Protein AF-A0A958TIK7-F1 (afdb_monomer)

Foldseek 3Di:
DVLVPDDLVVLVVLLVVLVVVLVVCVVVVNDDPDDDGNVVSVVSNVVSVVSSVVVVVVVVD

Secondary structure (DSSP, 8-state):
-GGGGS-HHHHHHHHHHHHHHHHHHHHTTT--SS---HHHHHHHHHHHHHHHHHHHHHTT-

pLDDT: mean 91.1, std 9.79, range [51.84, 98.38]

Radius of gyration: 13.68 Å; Cα contacts (8 Å, |Δi|>4): 33; chains: 1; bounding box: 33×19×37 Å

Structure (mmCIF, N/CA/C/O backbone):
data_AF-A0A958TIK7-F1
#
_entry.id   AF-A0A958TIK7-F1
#
loop_
_atom_site.group_PDB
_atom_site.id
_atom_site.type_symbol
_atom_site.label_atom_id
_atom_site.label_alt_id
_atom_site.label_comp_id
_atom_site.label_asym_id
_atom_site.label_entity_id
_atom_site.label_seq_id
_atom_site.pdbx_PDB_ins_code
_atom_site.Cartn_x
_atom_site.Cartn_y
_atom_site.Cartn_z
_atom_site.occupancy
_atom_site.B_iso_or_equiv
_atom_site.auth_seq_id
_atom_site.auth_comp_id
_atom_site.auth_asym_id
_atom_site.auth_atom_id
_atom_site.pdbx_PDB_model_num
ATOM 1 N N . GLU A 1 1 ? -3.394 -12.603 10.869 1.00 77.62 1 GLU A N 1
ATOM 2 C CA . GLU A 1 1 ? -2.513 -12.121 9.780 1.00 77.62 1 GLU A CA 1
ATOM 3 C C . GLU A 1 1 ? -1.886 -10.805 10.210 1.00 77.62 1 GLU A C 1
ATOM 5 O O . GLU A 1 1 ? -2.550 -10.067 10.926 1.00 77.62 1 GLU A O 1
ATOM 10 N N . ALA A 1 2 ? -0.647 -10.517 9.799 1.00 88.50 2 ALA A N 1
ATOM 11 C CA . ALA A 1 2 ? 0.150 -9.405 10.335 1.00 88.50 2 ALA A CA 1
ATOM 12 C C . ALA A 1 2 ? -0.483 -8.007 10.167 1.00 88.50 2 ALA A C 1
ATOM 14 O O . ALA A 1 2 ? -0.246 -7.131 10.989 1.00 88.50 2 ALA A O 1
ATOM 15 N N . TRP A 1 3 ? -1.321 -7.791 9.145 1.00 94.25 3 TRP A N 1
ATOM 16 C CA . TRP A 1 3 ? -1.979 -6.498 8.905 1.00 94.25 3 TRP A CA 1
ATOM 17 C C . TRP A 1 3 ? -3.044 -6.139 9.953 1.00 94.25 3 TRP A C 1
ATOM 19 O O . TRP A 1 3 ? -3.388 -4.966 10.099 1.00 94.25 3 TRP A O 1
ATOM 29 N N . ARG A 1 4 ? -3.556 -7.124 10.704 1.00 94.19 4 ARG A N 1
ATOM 30 C CA . ARG A 1 4 ? -4.554 -6.895 11.763 1.00 94.19 4 ARG A CA 1
ATOM 31 C C . ARG A 1 4 ? -3.984 -6.143 12.963 1.00 94.19 4 ARG A C 1
ATOM 33 O O . ARG A 1 4 ? -4.732 -5.470 13.650 1.00 94.19 4 ARG A O 1
ATOM 40 N N . ASP A 1 5 ? -2.672 -6.205 13.170 1.00 94.88 5 ASP A N 1
ATOM 41 C CA . ASP A 1 5 ? -1.992 -5.494 14.258 1.00 94.88 5 ASP A CA 1
ATOM 42 C C . ASP A 1 5 ? -1.404 -4.143 13.799 1.00 94.88 5 ASP A C 1
ATOM 44 O O . ASP A 1 5 ? -0.759 -3.427 14.569 1.00 94.88 5 ASP A O 1
ATOM 48 N N . MET A 1 6 ? -1.586 -3.781 12.523 1.00 96.12 6 MET A N 1
ATOM 49 C CA . MET A 1 6 ? -1.049 -2.549 11.946 1.00 96.12 6 MET A CA 1
ATOM 50 C C . MET A 1 6 ? -1.981 -1.360 12.172 1.00 96.12 6 MET A C 1
ATOM 52 O O . MET A 1 6 ? -3.201 -1.484 12.160 1.00 96.12 6 MET A O 1
ATOM 56 N N . ARG A 1 7 ? -1.397 -0.164 12.293 1.00 96.62 7 ARG A N 1
ATOM 57 C CA . ARG A 1 7 ? -2.162 1.089 12.289 1.00 96.62 7 ARG A CA 1
ATOM 58 C C . ARG A 1 7 ? -2.626 1.410 10.872 1.00 96.62 7 ARG A C 1
ATOM 60 O O . ARG A 1 7 ? -1.889 1.176 9.915 1.00 96.62 7 ARG A O 1
ATOM 67 N N . VAL A 1 8 ? -3.770 2.085 10.751 1.00 96.69 8 VAL A N 1
ATOM 68 C CA . VAL A 1 8 ? -4.261 2.621 9.467 1.00 96.69 8 VAL A CA 1
ATOM 69 C C . VAL A 1 8 ? -3.196 3.475 8.768 1.00 96.69 8 VAL A C 1
ATOM 71 O O . VAL A 1 8 ? -2.992 3.333 7.568 1.00 96.69 8 VAL A O 1
ATOM 74 N N . SER A 1 9 ? -2.443 4.295 9.511 1.00 97.56 9 SER A N 1
ATOM 75 C CA . SER A 1 9 ? -1.349 5.095 8.942 1.00 97.56 9 SER A CA 1
ATOM 76 C C . SER A 1 9 ? -0.262 4.239 8.285 1.00 97.56 9 SER A C 1
ATOM 78 O O . SER A 1 9 ? 0.232 4.599 7.226 1.00 97.56 9 SER A O 1
ATOM 80 N N . SER A 1 10 ? 0.066 3.079 8.861 1.00 98.00 10 SER A N 1
ATOM 81 C CA . SER A 1 10 ? 1.054 2.161 8.285 1.00 98.00 10 SER A CA 1
ATOM 82 C C . SER A 1 10 ? 0.559 1.532 6.983 1.00 98.00 10 SER A C 1
ATOM 84 O O . SER A 1 10 ? 1.349 1.325 6.068 1.00 98.00 10 SER A O 1
ATOM 86 N N . LEU A 1 11 ? -0.744 1.256 6.868 1.00 97.94 11 LEU A N 1
ATOM 87 C CA . LEU A 1 11 ? -1.346 0.801 5.610 1.00 97.94 11 LEU A CA 1
ATOM 88 C C . LEU A 1 11 ? -1.299 1.908 4.547 1.00 97.94 11 LEU A C 1
ATOM 90 O O . LEU A 1 11 ? -0.971 1.635 3.394 1.00 97.94 11 LEU A O 1
ATOM 94 N N . THR A 1 12 ? -1.533 3.165 4.937 1.00 98.12 12 THR A N 1
ATOM 95 C CA . THR A 1 12 ? -1.339 4.325 4.052 1.00 98.12 12 THR A CA 1
ATOM 96 C C . THR A 1 12 ? 0.109 4.433 3.570 1.00 98.12 12 THR A C 1
ATOM 98 O O . THR A 1 12 ? 0.334 4.629 2.376 1.00 98.12 12 THR A O 1
ATOM 101 N N . ASP A 1 13 ? 1.093 4.250 4.454 1.00 98.38 13 ASP A N 1
ATOM 102 C CA . ASP A 1 13 ? 2.514 4.280 4.084 1.00 98.38 13 ASP A CA 1
ATOM 103 C C . ASP A 1 13 ? 2.861 3.180 3.066 1.00 98.38 13 ASP A C 1
ATOM 105 O O . ASP A 1 13 ? 3.568 3.439 2.089 1.00 98.38 13 ASP A O 1
ATOM 109 N N . LEU A 1 14 ? 2.305 1.972 3.228 1.00 97.94 14 LEU A N 1
ATOM 110 C CA . LEU A 1 14 ? 2.465 0.881 2.259 1.00 97.94 14 LEU A CA 1
ATOM 111 C C . LEU A 1 14 ? 1.877 1.233 0.884 1.00 97.94 14 LEU A C 1
ATOM 113 O O . LEU A 1 14 ? 2.502 0.949 -0.142 1.00 97.94 14 LEU A O 1
ATOM 117 N N . ILE A 1 15 ? 0.712 1.887 0.843 1.00 98.38 15 ILE A N 1
ATOM 118 C CA . ILE A 1 15 ? 0.109 2.367 -0.410 1.00 98.38 15 ILE A CA 1
ATOM 119 C C . ILE A 1 15 ? 1.017 3.409 -1.072 1.00 98.38 15 ILE A C 1
ATOM 121 O O . ILE A 1 15 ? 1.298 3.312 -2.267 1.00 98.38 15 I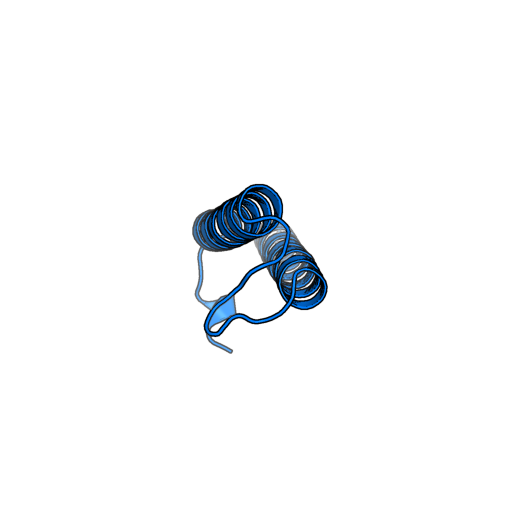LE A O 1
ATOM 125 N N . LEU A 1 16 ? 1.526 4.379 -0.307 1.00 98.31 16 LEU A N 1
ATOM 126 C CA . LEU A 1 1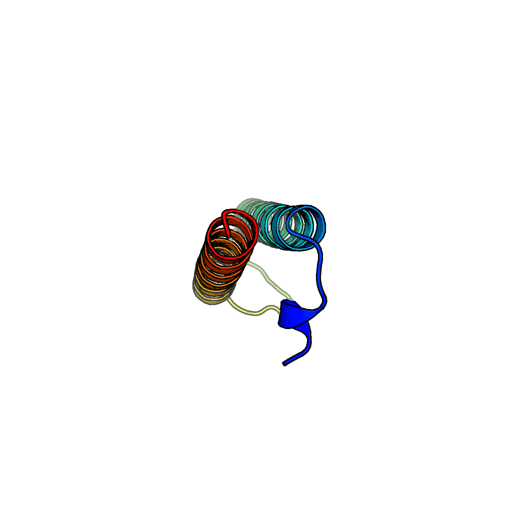6 ? 2.434 5.407 -0.825 1.00 98.31 16 LEU A CA 1
ATOM 127 C C . LEU A 1 16 ? 3.739 4.804 -1.360 1.00 98.31 16 LEU A C 1
ATOM 129 O O . LEU A 1 16 ? 4.226 5.231 -2.410 1.00 98.31 16 LEU A O 1
ATOM 133 N N . GLN A 1 17 ? 4.279 3.781 -0.694 1.00 97.44 17 GLN A N 1
ATOM 134 C CA . GLN A 1 17 ? 5.462 3.058 -1.15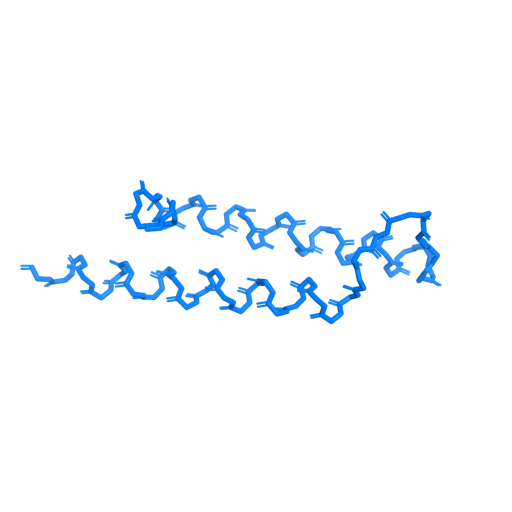8 1.00 97.44 17 GLN A CA 1
ATOM 135 C C . GLN A 1 17 ? 5.208 2.352 -2.498 1.00 97.44 17 GLN A C 1
ATOM 137 O O . GLN A 1 17 ? 6.034 2.449 -3.409 1.00 97.44 17 GLN A O 1
ATOM 142 N N . LYS A 1 18 ? 4.066 1.670 -2.649 1.00 96.19 18 LYS A N 1
ATOM 143 C CA . LYS A 1 18 ? 3.686 1.011 -3.910 1.00 96.19 18 LYS A CA 1
ATOM 144 C C . LYS A 1 18 ? 3.431 2.032 -5.024 1.00 96.19 18 LYS A C 1
ATOM 146 O O . LYS A 1 18 ? 3.890 1.830 -6.146 1.00 96.19 18 LYS A O 1
ATOM 151 N N . LEU A 1 19 ? 2.821 3.178 -4.716 1.00 97.12 19 LEU A N 1
ATOM 152 C CA . LEU A 1 19 ? 2.648 4.274 -5.674 1.00 97.12 19 LEU A CA 1
ATOM 153 C C . LEU A 1 19 ? 3.993 4.831 -6.162 1.00 97.12 19 LEU A C 1
ATOM 155 O O . LEU A 1 19 ? 4.184 5.030 -7.362 1.00 97.12 19 LEU A O 1
ATOM 159 N N . LEU A 1 20 ? 4.941 5.068 -5.249 1.00 96.06 20 LEU A N 1
ATOM 160 C CA . LEU A 1 20 ? 6.291 5.503 -5.611 1.00 96.06 20 LEU A CA 1
ATOM 161 C C . LEU A 1 20 ? 6.990 4.458 -6.488 1.00 96.06 20 LEU A C 1
ATOM 163 O O . LEU A 1 20 ? 7.677 4.816 -7.446 1.00 96.06 20 LEU A O 1
ATOM 167 N N . ARG A 1 21 ? 6.781 3.170 -6.196 1.00 93.69 21 ARG A N 1
ATOM 168 C CA . ARG A 1 21 ? 7.327 2.076 -6.997 1.00 93.69 21 ARG A CA 1
ATOM 169 C C . ARG A 1 21 ? 6.772 2.078 -8.419 1.00 93.69 21 ARG A C 1
ATOM 171 O O . ARG A 1 21 ? 7.566 1.969 -9.350 1.00 93.69 21 ARG A O 1
ATOM 178 N N . VAL A 1 22 ? 5.459 2.229 -8.595 1.00 93.62 22 VAL A N 1
ATOM 179 C CA . VAL A 1 22 ? 4.828 2.301 -9.925 1.00 93.62 22 VAL A CA 1
ATOM 180 C C . VAL A 1 22 ? 5.400 3.464 -10.730 1.00 93.62 22 VAL A C 1
ATOM 182 O O . VAL A 1 22 ? 5.876 3.236 -11.839 1.00 93.62 22 VAL A O 1
ATOM 185 N N . LYS A 1 23 ? 5.486 4.664 -10.139 1.00 94.25 23 LYS A N 1
ATOM 186 C CA . LYS A 1 23 ? 6.087 5.834 -10.803 1.00 94.25 23 LYS A CA 1
ATOM 187 C C . LYS A 1 23 ? 7.508 5.560 -11.291 1.00 94.25 23 LYS A C 1
ATOM 189 O O . LYS A 1 23 ? 7.829 5.827 -12.439 1.00 94.25 23 LYS A O 1
ATOM 194 N N . GLN A 1 24 ? 8.345 4.937 -10.458 1.00 92.12 24 GLN A N 1
ATOM 195 C CA . GLN A 1 24 ? 9.699 4.558 -10.870 1.00 92.12 24 GLN A CA 1
ATOM 196 C C . GLN A 1 24 ? 9.715 3.553 -12.027 1.00 92.12 24 GLN A C 1
ATOM 198 O O . GLN A 1 24 ? 10.634 3.574 -12.842 1.00 92.12 24 GLN A O 1
ATOM 203 N N . ILE A 1 25 ? 8.765 2.618 -12.087 1.00 90.44 25 ILE A N 1
ATOM 204 C CA . ILE A 1 25 ? 8.684 1.657 -13.196 1.00 90.44 25 ILE A CA 1
ATOM 205 C C . ILE A 1 25 ? 8.295 2.385 -14.487 1.00 90.44 25 ILE A C 1
ATOM 207 O O . ILE A 1 25 ? 8.908 2.137 -15.527 1.00 90.44 25 ILE A O 1
ATOM 211 N N . GLU A 1 26 ? 7.327 3.296 -14.416 1.00 90.81 26 GLU A N 1
ATOM 212 C CA . GLU A 1 26 ? 6.898 4.129 -15.543 1.00 90.81 26 GLU A CA 1
ATOM 213 C C . GLU A 1 26 ? 8.037 5.024 -16.053 1.00 90.81 26 GLU A C 1
ATOM 215 O O . GLU A 1 26 ? 8.324 5.016 -17.251 1.00 90.81 26 GLU A O 1
ATOM 220 N N . ASP A 1 27 ? 8.761 5.697 -15.152 1.00 92.44 27 ASP A N 1
ATOM 221 C CA . ASP A 1 27 ? 9.931 6.528 -15.478 1.00 92.44 27 ASP A CA 1
ATOM 222 C C . ASP A 1 27 ? 11.044 5.712 -16.160 1.00 92.44 27 ASP A C 1
ATOM 224 O O . ASP A 1 27 ? 11.730 6.190 -17.065 1.00 92.44 27 ASP A O 1
ATOM 228 N N . ASN A 1 28 ? 11.189 4.4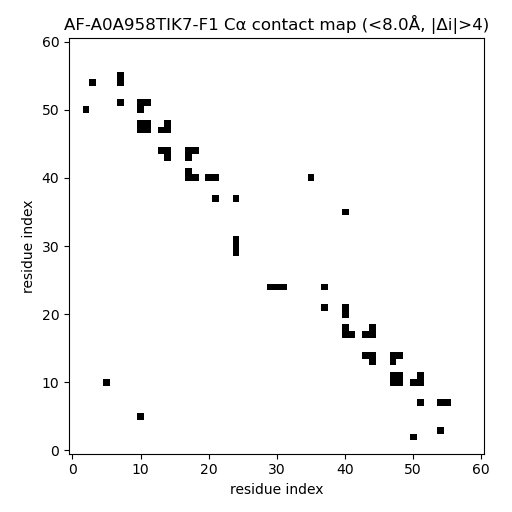40 -15.776 1.00 90.50 28 ASN A N 1
ATOM 229 C CA . ASN A 1 28 ? 12.119 3.495 -16.397 1.00 90.50 28 ASN A CA 1
ATOM 230 C C . ASN A 1 28 ? 11.575 2.861 -17.693 1.00 90.50 28 ASN A C 1
ATOM 232 O O . ASN A 1 28 ? 12.157 1.892 -18.192 1.00 90.50 28 ASN A O 1
ATOM 236 N N . GLN A 1 29 ? 10.473 3.373 -18.254 1.00 87.31 29 GLN A N 1
ATOM 237 C CA . GLN A 1 29 ? 9.813 2.847 -19.458 1.00 87.31 29 GLN A CA 1
ATOM 238 C C . GLN A 1 29 ? 9.441 1.361 -19.330 1.00 87.31 29 GLN A C 1
ATOM 240 O O . GLN A 1 29 ? 9.604 0.577 -20.266 1.00 87.31 29 GLN A O 1
ATOM 2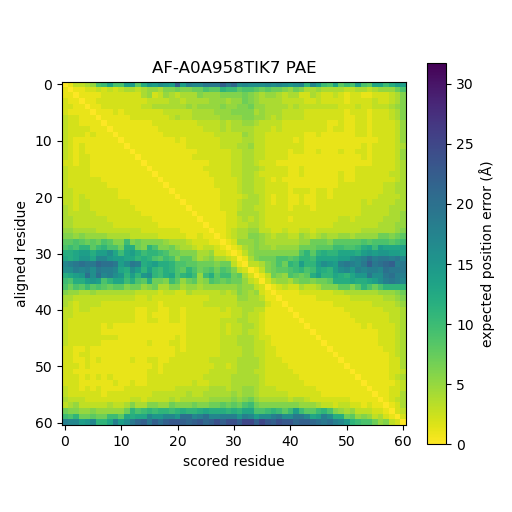45 N N . GLY A 1 30 ? 9.011 0.945 -18.137 1.00 79.56 30 GLY A N 1
ATOM 246 C CA . GLY A 1 30 ? 8.668 -0.444 -17.840 1.00 79.56 30 GLY A CA 1
ATOM 247 C C . GLY A 1 30 ? 9.872 -1.380 -17.681 1.00 79.56 30 GLY A C 1
ATOM 248 O O . GLY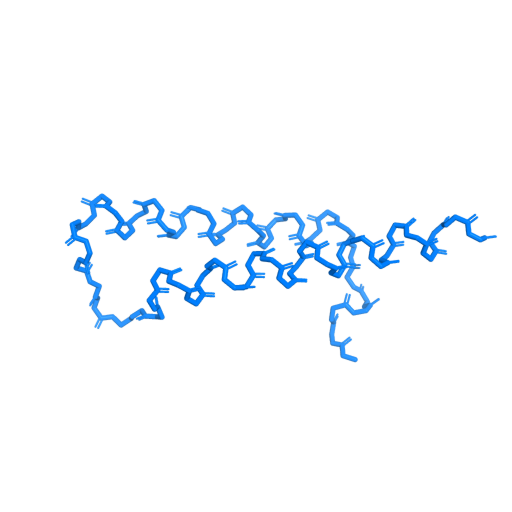 A 1 30 ? 9.682 -2.574 -17.456 1.00 79.56 30 GLY A O 1
ATOM 249 N N . LYS A 1 31 ? 11.116 -0.884 -17.769 1.00 77.38 31 LYS A N 1
ATOM 250 C CA . LYS A 1 31 ? 12.313 -1.710 -17.560 1.00 77.38 31 LYS A CA 1
ATOM 251 C C . LYS A 1 31 ? 12.536 -1.944 -16.070 1.00 77.38 31 LYS A C 1
ATOM 253 O O . LYS A 1 31 ? 12.851 -1.027 -15.315 1.00 77.38 31 LYS A O 1
ATOM 258 N N . THR A 1 32 ? 12.436 -3.199 -15.649 1.00 76.19 32 THR A N 1
ATOM 259 C CA . THR A 1 32 ? 12.709 -3.615 -14.270 1.00 76.19 32 THR A CA 1
ATOM 260 C C . THR A 1 32 ? 13.665 -4.799 -14.248 1.00 76.19 32 THR A C 1
ATOM 262 O O . THR A 1 32 ? 13.484 -5.731 -15.023 1.00 76.19 32 THR A O 1
ATOM 265 N N . ILE A 1 33 ? 14.663 -4.777 -13.357 1.00 67.88 33 ILE A N 1
ATOM 266 C CA . ILE A 1 33 ? 15.676 -5.844 -13.258 1.00 67.88 33 ILE A CA 1
ATOM 267 C C . ILE A 1 33 ? 15.067 -7.105 -12.624 1.00 67.88 33 ILE A C 1
ATOM 269 O O . ILE A 1 33 ? 15.202 -8.195 -13.164 1.00 67.88 33 ILE A O 1
ATOM 273 N N . VAL A 1 34 ? 14.366 -6.940 -11.497 1.00 65.75 34 VAL A N 1
ATOM 274 C CA . VAL A 1 34 ? 13.592 -7.973 -10.793 1.00 65.75 34 VAL A CA 1
ATOM 275 C C . VAL A 1 34 ? 12.461 -7.243 -10.072 1.00 65.75 34 VAL A C 1
ATOM 277 O O . VAL A 1 34 ? 12.676 -6.649 -9.019 1.00 65.75 34 VAL A O 1
ATOM 280 N N . SER A 1 35 ? 11.278 -7.178 -10.675 1.00 71.00 35 SER A N 1
ATOM 281 C CA . SER A 1 35 ? 10.123 -6.533 -10.056 1.00 71.00 35 SER A CA 1
ATOM 282 C C . SER A 1 35 ? 8.862 -7.297 -10.376 1.00 71.00 35 SER A C 1
ATOM 284 O O . SER A 1 35 ? 8.643 -7.710 -11.510 1.00 71.00 35 SER A O 1
ATOM 286 N N . GLU A 1 36 ? 8.008 -7.396 -9.372 1.00 74.69 36 GLU A N 1
A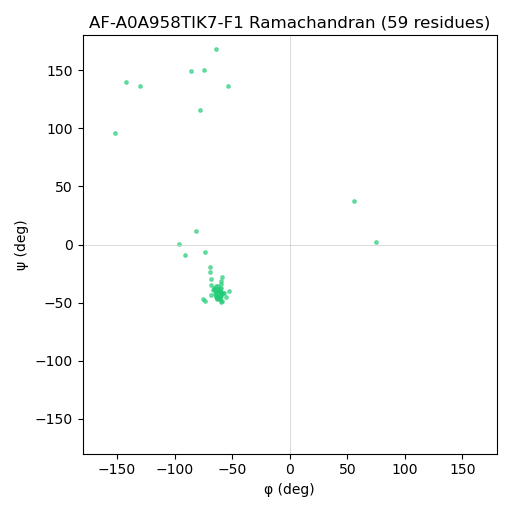TOM 287 C CA . GLU A 1 36 ? 6.578 -7.573 -9.563 1.00 74.69 36 GLU A CA 1
ATOM 288 C C . GLU A 1 36 ? 6.051 -6.467 -10.498 1.00 74.69 36 GLU A C 1
ATOM 290 O O . GLU A 1 36 ? 6.484 -5.308 -10.413 1.00 74.69 36 GLU A O 1
ATOM 295 N N . GLY A 1 37 ? 5.197 -6.855 -11.452 1.00 83.06 37 GLY A N 1
ATOM 296 C CA . GLY A 1 37 ? 4.662 -5.964 -12.482 1.00 83.06 37 GLY A CA 1
ATOM 297 C C . GLY A 1 37 ? 3.792 -4.846 -11.904 1.00 83.06 37 GLY A C 1
ATOM 298 O O . GLY A 1 37 ? 3.413 -4.869 -10.731 1.00 83.06 37 GLY A O 1
ATOM 299 N N . ILE A 1 38 ? 3.457 -3.859 -12.736 1.00 88.56 38 ILE A N 1
ATOM 300 C CA . ILE A 1 38 ? 2.622 -2.717 -12.332 1.00 88.56 38 ILE A CA 1
ATOM 301 C C . ILE A 1 38 ? 1.262 -3.196 -11.785 1.00 88.56 38 ILE A C 1
ATOM 303 O O . ILE A 1 38 ? 0.836 -2.734 -10.729 1.00 88.56 38 ILE A O 1
ATOM 307 N N . ASP A 1 39 ? 0.645 -4.191 -12.426 1.00 91.56 39 ASP A N 1
ATOM 308 C CA . ASP A 1 39 ? -0.656 -4.741 -12.021 1.00 91.56 39 ASP A CA 1
ATOM 309 C C . ASP A 1 39 ? -0.645 -5.309 -10.595 1.00 91.56 39 ASP A C 1
ATOM 311 O O . ASP A 1 39 ? -1.561 -5.060 -9.814 1.00 91.56 39 ASP A O 1
ATOM 315 N N . ALA A 1 40 ? 0.427 -6.015 -10.221 1.00 93.19 40 ALA A N 1
ATOM 316 C CA . ALA A 1 40 ? 0.586 -6.550 -8.870 1.00 93.19 40 ALA A CA 1
ATOM 317 C C . ALA A 1 40 ? 0.691 -5.424 -7.828 1.00 93.19 40 ALA A C 1
ATOM 319 O O . ALA A 1 40 ? 0.072 -5.494 -6.769 1.00 93.19 40 ALA A O 1
ATOM 320 N N . ASN A 1 41 ? 1.400 -4.338 -8.155 1.00 94.25 41 ASN A N 1
ATOM 321 C CA . ASN A 1 41 ? 1.499 -3.177 -7.271 1.00 94.25 41 ASN A CA 1
ATOM 322 C C . ASN A 1 41 ? 0.143 -2.472 -7.105 1.00 94.25 41 ASN A C 1
ATOM 324 O O . ASN A 1 41 ? -0.176 -2.027 -6.002 1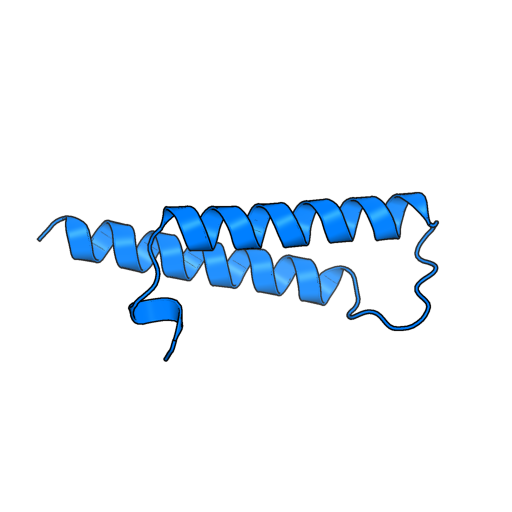.00 94.25 41 ASN A O 1
ATOM 328 N N . TYR A 1 42 ? -0.671 -2.392 -8.164 1.00 95.38 42 TYR A N 1
ATOM 329 C CA . TYR A 1 42 ? -2.042 -1.885 -8.058 1.00 95.38 42 TYR A CA 1
ATOM 330 C C . TYR A 1 42 ? -2.923 -2.776 -7.186 1.00 95.38 42 TYR A C 1
ATOM 332 O O . TYR A 1 42 ? -3.636 -2.261 -6.323 1.00 95.38 42 TYR A O 1
ATOM 340 N N . GLN A 1 43 ? -2.841 -4.096 -7.359 1.00 97.25 43 GLN A N 1
ATOM 341 C CA . GLN A 1 43 ? -3.592 -5.042 -6.537 1.00 97.25 43 GLN A CA 1
ATOM 342 C C . GLN A 1 43 ? -3.233 -4.909 -5.051 1.00 97.25 43 GLN A C 1
ATOM 344 O O . GLN A 1 43 ? -4.127 -4.873 -4.205 1.00 97.25 43 GLN A O 1
ATOM 349 N N . ASP A 1 44 ? -1.947 -4.767 -4.730 1.00 97.12 44 ASP A N 1
ATOM 350 C CA . ASP A 1 44 ? -1.490 -4.547 -3.358 1.00 97.12 44 ASP A CA 1
ATOM 351 C C . ASP A 1 44 ? -2.065 -3.262 -2.758 1.00 97.12 44 ASP A C 1
ATOM 353 O O . ASP A 1 44 ? -2.564 -3.277 -1.634 1.00 97.12 44 ASP A O 1
ATOM 357 N N . MET A 1 45 ? -2.050 -2.155 -3.509 1.00 98.12 45 MET A N 1
ATOM 358 C CA . MET A 1 45 ? -2.629 -0.890 -3.044 1.00 98.12 45 MET A CA 1
ATOM 359 C C . MET A 1 45 ? -4.122 -1.026 -2.730 1.00 98.12 45 MET A C 1
ATOM 361 O O . MET A 1 45 ? -4.578 -0.509 -1.710 1.00 98.12 45 MET A O 1
ATOM 365 N N . ILE A 1 46 ? -4.872 -1.752 -3.567 1.00 98.25 46 ILE A N 1
ATOM 366 C CA . ILE A 1 46 ? -6.293 -2.030 -3.325 1.00 98.25 46 ILE A CA 1
ATOM 367 C C . ILE A 1 46 ? -6.464 -2.874 -2.057 1.00 98.25 46 ILE A C 1
ATOM 369 O O . ILE A 1 46 ? -7.294 -2.537 -1.214 1.00 98.25 46 ILE A O 1
ATOM 373 N N . ASN A 1 47 ? -5.660 -3.923 -1.876 1.00 98.00 47 ASN A N 1
ATOM 374 C CA . ASN A 1 47 ? -5.733 -4.778 -0.690 1.00 98.00 47 ASN A CA 1
ATOM 375 C C . ASN A 1 47 ? -5.461 -3.983 0.598 1.00 98.00 47 ASN A C 1
ATOM 377 O O . ASN A 1 47 ? -6.234 -4.071 1.551 1.00 98.00 47 ASN A O 1
ATOM 381 N N . TYR A 1 48 ? -4.420 -3.145 0.617 1.00 98.25 48 TYR A N 1
ATOM 382 C CA . TYR A 1 48 ? -4.116 -2.294 1.772 1.00 98.25 48 TYR A CA 1
ATOM 383 C C . TYR A 1 48 ? -5.212 -1.260 2.042 1.00 98.25 48 TYR A C 1
ATOM 385 O O . TYR A 1 48 ? -5.515 -0.990 3.205 1.00 98.25 48 TYR A O 1
ATOM 393 N N . ALA A 1 49 ? -5.845 -0.717 0.998 1.00 98.31 49 ALA A N 1
ATOM 394 C CA . ALA A 1 49 ? -6.982 0.184 1.155 1.00 98.31 49 ALA A CA 1
ATOM 395 C C . ALA A 1 49 ? -8.184 -0.534 1.789 1.00 98.31 49 ALA A C 1
ATOM 397 O O . ALA A 1 49 ? -8.802 0.002 2.706 1.00 98.31 49 ALA A O 1
ATOM 398 N N . VAL A 1 50 ? -8.481 -1.765 1.363 1.00 98.12 50 VAL A N 1
ATOM 399 C CA . VAL A 1 50 ? -9.538 -2.590 1.971 1.00 98.12 50 VAL A CA 1
ATOM 400 C C . VAL A 1 50 ? -9.224 -2.890 3.438 1.00 98.12 50 VAL A C 1
ATOM 402 O O . VAL A 1 50 ? -10.096 -2.727 4.286 1.00 98.12 50 VAL A O 1
ATOM 405 N N . PHE A 1 51 ? -7.982 -3.249 3.770 1.00 97.75 51 PHE A N 1
ATOM 406 C CA . PHE A 1 51 ? -7.570 -3.461 5.162 1.00 97.75 51 PHE A CA 1
ATOM 407 C C . PHE A 1 51 ? -7.742 -2.200 6.013 1.00 97.75 51 PHE A C 1
ATOM 409 O O . PHE A 1 51 ? -8.238 -2.280 7.135 1.00 97.75 51 PHE A O 1
ATOM 416 N N . ALA A 1 52 ? -7.389 -1.031 5.475 1.00 97.44 52 ALA A N 1
ATOM 417 C CA . ALA A 1 52 ? -7.570 0.240 6.165 1.00 97.44 52 ALA A CA 1
ATOM 418 C C . ALA A 1 52 ? -9.054 0.545 6.412 1.00 97.44 52 ALA A C 1
ATOM 420 O O . ALA A 1 52 ? -9.405 1.011 7.493 1.00 97.44 52 ALA A O 1
ATOM 421 N N . LEU A 1 53 ? -9.926 0.250 5.443 1.00 97.44 53 LEU A N 1
ATOM 422 C CA . LEU A 1 53 ? -11.372 0.412 5.596 1.00 97.44 53 LEU A CA 1
ATOM 423 C C . LEU A 1 53 ? -11.945 -0.511 6.674 1.00 97.44 53 LEU A C 1
ATOM 425 O O . LEU A 1 53 ? -12.754 -0.046 7.468 1.00 97.44 53 LEU A O 1
ATOM 429 N N . ILE A 1 54 ? -11.497 -1.770 6.738 1.00 96.94 54 ILE A N 1
ATOM 430 C CA . ILE A 1 54 ? -11.903 -2.714 7.793 1.00 96.94 54 ILE A CA 1
ATOM 431 C C . ILE A 1 54 ? -11.522 -2.162 9.173 1.00 96.94 54 ILE A C 1
ATOM 433 O O . ILE A 1 54 ? -12.378 -2.055 10.042 1.00 96.94 54 ILE A O 1
ATOM 437 N N . HIS A 1 55 ? -10.273 -1.718 9.348 1.00 95.62 55 HIS A N 1
ATOM 438 C CA . HIS A 1 55 ? -9.809 -1.105 10.602 1.00 95.62 55 HIS A CA 1
ATOM 439 C C . HIS A 1 55 ? -10.619 0.136 11.002 1.00 95.62 55 HIS A C 1
ATOM 441 O O . HIS A 1 55 ? -10.941 0.330 12.172 1.00 95.62 55 HIS A O 1
ATOM 447 N N . LEU A 1 56 ? -10.944 0.998 10.035 1.00 95.50 56 LEU A N 1
ATOM 448 C CA . LEU A 1 56 ? -11.744 2.199 10.284 1.00 95.50 56 LEU A CA 1
ATOM 449 C C . LEU A 1 56 ? -13.193 1.874 10.658 1.00 95.50 56 LEU A C 1
ATOM 451 O O . LEU A 1 56 ? -13.809 2.660 11.375 1.00 95.50 56 LEU A O 1
ATOM 455 N N . ASP A 1 57 ? -13.739 0.765 10.168 1.00 96.19 57 ASP A N 1
ATOM 456 C CA . ASP A 1 57 ? -15.077 0.301 10.527 1.00 96.19 57 ASP A CA 1
ATOM 457 C C . ASP A 1 57 ? -15.092 -0.310 11.933 1.00 96.19 57 ASP A C 1
ATOM 459 O O . ASP A 1 57 ? -15.884 0.116 12.767 1.00 96.19 57 ASP A O 1
ATOM 463 N N . GLU A 1 58 ? -14.129 -1.186 12.242 1.00 92.88 58 GLU A N 1
ATOM 464 C CA . GLU A 1 58 ? -13.954 -1.782 13.577 1.00 92.88 58 GLU A CA 1
ATOM 465 C C . GLU A 1 58 ? -13.707 -0.718 14.664 1.00 92.88 58 GLU A C 1
ATOM 467 O O . GLU A 1 58 ? -14.140 -0.875 15.799 1.00 92.88 58 GLU A O 1
ATOM 472 N N . SER A 1 59 ? -13.058 0.404 14.331 1.00 83.94 59 SER A N 1
ATOM 473 C CA . SER A 1 59 ? -12.821 1.501 15.287 1.00 83.94 59 SER A CA 1
ATOM 474 C C . SER A 1 59 ? -14.057 2.343 15.641 1.00 83.94 59 SER A C 1
ATOM 476 O O . SER A 1 59 ? -13.952 3.248 16.471 1.00 83.94 59 SER A O 1
ATOM 478 N N . LYS A 1 60 ? -15.196 2.120 14.970 1.00 74.31 60 LYS A N 1
ATOM 479 C CA . LYS A 1 60 ? -16.448 2.857 15.218 1.00 74.31 60 LYS A CA 1
ATOM 480 C C . LYS A 1 60 ? -17.358 2.188 16.252 1.00 74.31 60 LYS A C 1
ATOM 482 O O . LYS A 1 60 ? -18.350 2.816 16.627 1.00 74.31 60 LYS A O 1
ATOM 487 N N . GLU A 1 61 ? -17.046 0.966 16.682 1.00 51.84 61 GLU A N 1
ATOM 488 C CA . GLU A 1 61 ? -17.693 0.284 17.816 1.00 51.84 61 GLU A CA 1
ATOM 489 C C . GLU A 1 61 ? -17.064 0.686 19.159 1.00 51.84 61 GLU A C 1
ATOM 491 O O . GLU A 1 61 ? -17.834 0.817 20.140 1.00 51.84 61 GLU A O 1
#

Mean predicted aligned error: 4.03 Å

Sequence (61 aa):
EAWRDMRVSSLTDLILQKLLRVKQIEDNQGKTIVSEGIDANYQDMINYAVFALIHLDESKE

Nearest PDB structures (foldseek):
  8cdr-assembly1_T  TM=7.965E-01  e=1.668E+00  Saccharomyces cerevisiae
  8ceh-assembly1_T  TM=7.940E-01  e=2.164E+00  Saccharomyces cerevisiae
  5ndw-assembly2_O5  TM=7.950E-01  e=4.426E+00  Saccharomyces cerevisiae S288C
  8aaf-assembly1_U  TM=7.977E-01  e=6.127E+00  Saccharomyces cerevisiae
  4afl-assembly2_F  TM=4.347E-01  e=9.052E+00  Homo sapiens

Solvent-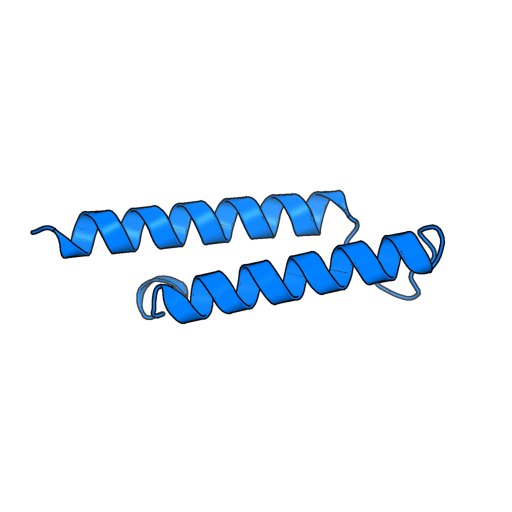accessible surface area (backbone atoms only — not comparable to full-atom values): 3579 Å² total; per-residue (Å²): 115,80,72,78,82,52,54,57,68,57,35,50,50,52,35,52,51,38,52,53,51,45,52,53,32,57,76,47,74,66,60,64,96,85,65,83,50,66,67,57,41,51,52,50,38,52,50,36,50,51,52,34,51,52,53,59,54,64,69,73,114